Protein AF-A0A379TIX9-F1 (afdb_monomer_lite)

Foldseek 3Di:
DACPPPDAAEAEDLDCDPSVVRHPYYQNWDQPLLLLLLLQLVQLCVVVVLFDPVLCVPFEDCVVVSNVVSVPSHLVVCCVVTVGHSVSSNVVSCSQSVDPEEEDDDDPSQCVDPCNVVSVLSVVVSCSRSVQPDDPRHYDDPPDDDDDPDHRYYRPDDPDDDDDDDDD

Sequence (168 aa):
MLNATGAKIIVCDPRKIETARIADMHIALKNGSNIALLNAMGHVIIEENLYDKAFVASRTEGFEEYRKIVEGYTPESVEEITGVSAQEIRQAARMYAGAKSAAILWGMGVTQFYQGVETVRSLTSLAMLTGNLGKPQRGREPGSRPEQRSGRVRYGRSAGYLSRLPVR

Structure (mmCIF, N/CA/C/O backbone):
data_AF-A0A379TIX9-F1
#
_entry.id   AF-A0A379TIX9-F1
#
loop_
_atom_site.group_PDB
_atom_site.id
_atom_site.type_symbol
_atom_site.label_atom_id
_atom_site.label_alt_id
_atom_site.label_comp_id
_atom_site.label_asym_id
_atom_site.label_entity_id
_atom_site.label_seq_id
_atom_site.pdbx_PDB_ins_code
_atom_site.Cartn_x
_atom_site.Cartn_y
_atom_site.Cartn_z
_atom_site.occupancy
_atom_site.B_iso_or_equiv
_atom_site.auth_seq_id
_atom_site.auth_comp_id
_atom_site.auth_asym_id
_atom_site.auth_atom_id
_atom_site.pdbx_PDB_model_num
ATOM 1 N N . MET A 1 1 ? -20.500 12.836 -16.599 1.00 30.02 1 MET A N 1
ATOM 2 C CA . MET A 1 1 ? -20.411 11.403 -16.956 1.00 30.02 1 MET A CA 1
ATOM 3 C C . MET A 1 1 ? -19.039 10.913 -16.529 1.00 30.02 1 MET A C 1
ATOM 5 O O . MET A 1 1 ? -18.051 11.314 -17.126 1.00 30.02 1 MET A O 1
ATOM 9 N N . LEU A 1 2 ? -18.976 10.201 -15.406 1.00 41.62 2 LEU A N 1
ATOM 10 C CA . LEU A 1 2 ? -17.742 9.877 -14.686 1.00 41.62 2 LEU A CA 1
ATOM 11 C C . LEU A 1 2 ? -17.224 8.495 -15.120 1.00 41.62 2 LEU A C 1
ATOM 13 O O . LEU A 1 2 ? -18.004 7.553 -15.195 1.00 41.62 2 LEU A O 1
ATOM 17 N N . ASN A 1 3 ? -15.919 8.416 -15.411 1.00 43.22 3 ASN A N 1
ATOM 18 C CA . ASN A 1 3 ? -15.157 7.255 -15.901 1.00 43.22 3 ASN A CA 1
ATOM 19 C C . ASN A 1 3 ? -15.517 6.715 -17.299 1.00 43.22 3 ASN A C 1
ATOM 21 O O . ASN A 1 3 ? -16.015 5.604 -17.459 1.00 43.22 3 ASN A O 1
ATOM 25 N N . ALA A 1 4 ? -15.127 7.453 -18.344 1.00 47.47 4 ALA A N 1
ATOM 26 C CA . ALA A 1 4 ? -15.206 7.003 -19.742 1.00 47.47 4 ALA A CA 1
ATOM 27 C C . ALA A 1 4 ? -14.341 5.759 -20.074 1.00 47.47 4 ALA A C 1
ATOM 29 O O . ALA A 1 4 ? -14.427 5.234 -21.179 1.00 47.47 4 ALA A O 1
ATOM 30 N N . THR A 1 5 ? -13.509 5.278 -19.141 1.00 57.62 5 THR A N 1
ATOM 31 C CA . THR A 1 5 ? -12.577 4.151 -19.342 1.00 57.62 5 THR A CA 1
ATOM 32 C C . THR A 1 5 ? -12.803 2.963 -18.398 1.00 57.62 5 THR A C 1
ATOM 34 O O . THR A 1 5 ? -12.125 1.949 -18.542 1.00 57.62 5 THR A O 1
ATOM 37 N N . GLY A 1 6 ? -13.725 3.058 -17.427 1.00 71.00 6 GLY A N 1
ATOM 38 C CA . GLY A 1 6 ? -13.975 1.992 -16.441 1.00 71.00 6 GLY A CA 1
ATOM 39 C C . GLY A 1 6 ? -12.844 1.754 -15.422 1.00 71.00 6 GLY A C 1
ATOM 40 O O . GLY A 1 6 ? -12.835 0.721 -14.754 1.00 71.00 6 GLY A O 1
ATOM 41 N N . ALA A 1 7 ? -11.885 2.678 -15.304 1.00 79.75 7 ALA A N 1
ATOM 42 C CA . ALA A 1 7 ? -10.781 2.580 -14.348 1.00 79.75 7 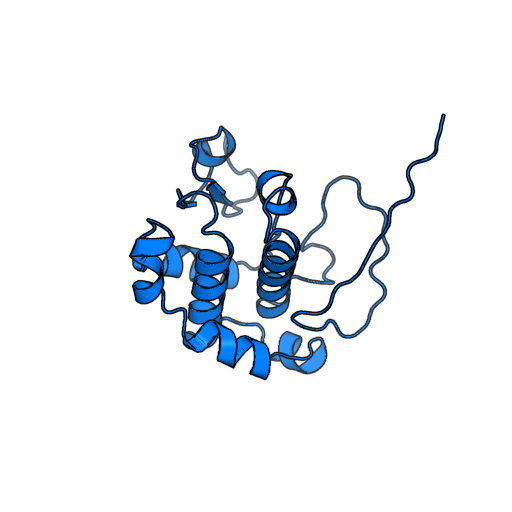ALA A CA 1
ATOM 43 C C . ALA A 1 7 ? -11.252 2.794 -12.900 1.00 79.75 7 ALA A C 1
ATOM 45 O O . ALA A 1 7 ? -12.108 3.634 -12.648 1.00 79.75 7 ALA A O 1
ATOM 46 N N . LYS A 1 8 ? -10.667 2.067 -11.944 1.00 86.50 8 LYS A N 1
ATOM 47 C CA . LYS A 1 8 ? -10.928 2.274 -10.514 1.00 86.50 8 LYS A CA 1
ATOM 48 C C . LYS A 1 8 ? -10.025 3.365 -9.943 1.00 86.50 8 LYS A C 1
ATOM 50 O O . LYS A 1 8 ? -8.838 3.399 -10.264 1.00 86.50 8 LYS A O 1
ATOM 55 N N . ILE A 1 9 ? -10.576 4.236 -9.101 1.00 89.69 9 ILE A N 1
ATOM 56 C CA . ILE A 1 9 ? -9.861 5.359 -8.481 1.00 89.69 9 ILE A CA 1
ATOM 57 C C . ILE A 1 9 ? -9.853 5.184 -6.960 1.00 89.69 9 ILE A C 1
ATOM 59 O O . ILE A 1 9 ? -10.907 5.152 -6.327 1.00 89.69 9 ILE A O 1
ATOM 63 N N . ILE A 1 10 ? -8.653 5.127 -6.378 1.00 92.69 10 ILE A N 1
ATOM 64 C CA . ILE A 1 10 ? -8.428 5.153 -4.928 1.00 92.69 10 ILE A CA 1
ATOM 65 C C . ILE A 1 10 ? -7.773 6.491 -4.588 1.00 92.69 10 ILE A C 1
ATOM 67 O O . ILE A 1 10 ? -6.745 6.840 -5.170 1.00 92.69 10 ILE A O 1
ATOM 71 N N . VAL A 1 11 ? -8.354 7.238 -3.652 1.00 93.25 11 VAL A N 1
ATOM 72 C CA . VAL A 1 11 ? -7.784 8.492 -3.142 1.00 93.25 11 VAL A CA 1
ATOM 73 C C . VAL A 1 11 ? -7.379 8.291 -1.692 1.00 93.25 11 VAL A C 1
ATOM 75 O O . VAL A 1 11 ? -8.228 7.988 -0.863 1.00 93.25 11 VAL A O 1
ATOM 78 N N . CYS A 1 12 ? -6.102 8.496 -1.382 1.00 91.88 12 CYS A N 1
ATOM 79 C CA . CYS A 1 12 ? -5.590 8.498 -0.013 1.00 91.88 12 CYS A CA 1
ATOM 80 C C . CYS A 1 12 ? -5.299 9.945 0.394 1.00 91.88 12 CYS A C 1
ATOM 82 O O . CYS A 1 12 ? -4.243 10.476 0.057 1.00 91.88 12 CYS A O 1
ATOM 84 N N . ASP A 1 13 ? -6.248 10.595 1.067 1.00 88.50 13 ASP A N 1
ATOM 85 C CA . ASP A 1 13 ? -6.102 11.979 1.526 1.00 88.50 13 ASP A CA 1
ATOM 86 C C . ASP A 1 13 ? -6.910 12.184 2.820 1.00 88.50 13 ASP A C 1
ATOM 88 O O . ASP A 1 13 ? -8.087 11.818 2.854 1.00 88.50 13 ASP A O 1
ATOM 92 N N . PRO A 1 14 ? -6.333 12.781 3.880 1.00 87.75 14 PRO A N 1
ATOM 93 C CA . PRO A 1 14 ? -7.058 13.106 5.112 1.00 87.75 14 PRO A CA 1
ATOM 94 C C . PRO A 1 14 ? -8.286 14.001 4.877 1.00 87.75 14 PRO A C 1
ATOM 96 O O . PRO A 1 14 ? -9.237 14.004 5.659 1.00 87.75 14 PRO A O 1
ATOM 99 N N . ARG A 1 15 ? -8.265 14.805 3.809 1.00 87.06 15 ARG A N 1
ATOM 100 C CA . ARG A 1 15 ? -9.311 15.757 3.439 1.00 87.06 15 ARG A CA 1
ATOM 101 C C . ARG A 1 15 ? -10.196 15.173 2.343 1.00 87.06 15 ARG A C 1
ATOM 103 O O . ARG A 1 15 ? -9.762 14.446 1.455 1.00 87.06 15 ARG A O 1
ATOM 110 N N . LYS A 1 16 ? -11.461 15.588 2.344 1.00 87.44 16 LYS A N 1
ATOM 111 C CA . LYS A 1 16 ? -12.398 15.309 1.247 1.00 87.44 16 LYS A CA 1
ATOM 112 C C . LYS A 1 16 ? -12.192 16.317 0.113 1.00 87.44 16 LYS A C 1
ATOM 114 O O . LYS A 1 16 ? -12.891 17.323 0.042 1.00 87.44 16 LYS A O 1
ATOM 119 N N . ILE A 1 17 ? -11.199 16.061 -0.734 1.00 85.94 17 ILE A N 1
ATOM 120 C CA . ILE A 1 17 ? -10.897 16.867 -1.930 1.00 85.94 17 ILE A CA 1
ATOM 121 C C . ILE A 1 17 ? -11.834 16.527 -3.101 1.00 85.94 17 ILE A C 1
ATOM 123 O O . ILE A 1 17 ? -12.506 15.498 -3.083 1.00 85.94 17 ILE A O 1
ATOM 127 N N . GLU A 1 18 ? -11.855 17.349 -4.155 1.00 85.12 18 GLU A N 1
ATOM 128 C CA . GLU A 1 18 ? -12.710 17.107 -5.333 1.00 85.12 18 GLU A CA 1
ATOM 129 C C . GLU A 1 18 ? -12.476 15.727 -5.965 1.00 85.12 18 GLU A C 1
ATOM 131 O O . GLU A 1 18 ? -13.432 15.037 -6.311 1.00 85.12 18 GLU A O 1
ATOM 136 N N . THR A 1 19 ? -11.224 15.261 -6.024 1.00 80.44 19 THR A N 1
ATOM 137 C CA . THR A 1 19 ? -10.893 13.922 -6.538 1.00 80.44 19 THR A CA 1
ATOM 138 C C . THR A 1 19 ? -11.518 12.804 -5.699 1.00 80.44 19 THR A C 1
ATOM 140 O O . THR A 1 19 ? -11.882 11.766 -6.243 1.00 80.44 19 THR A O 1
ATOM 143 N N . ALA A 1 20 ? -11.708 13.010 -4.391 1.00 85.81 20 ALA A N 1
ATOM 144 C CA . ALA A 1 20 ? -12.359 12.028 -3.525 1.00 85.81 20 ALA A CA 1
ATOM 145 C C . ALA A 1 20 ? -13.852 11.861 -3.861 1.00 85.81 20 ALA A C 1
ATOM 147 O O . ALA A 1 20 ? -14.404 10.787 -3.652 1.00 85.81 20 ALA A O 1
ATOM 148 N N . ARG A 1 21 ? -14.505 12.883 -4.438 1.00 85.31 21 ARG A N 1
ATOM 149 C CA . ARG A 1 21 ? -15.924 12.813 -4.845 1.00 85.31 21 ARG A CA 1
ATOM 150 C C . ARG A 1 21 ? -16.166 11.880 -6.027 1.00 85.31 21 ARG A C 1
ATOM 152 O O . ARG A 1 21 ? -17.290 11.435 -6.230 1.00 85.31 21 ARG A O 1
ATOM 159 N N . ILE A 1 22 ? -15.127 11.630 -6.817 1.00 84.88 22 ILE A N 1
ATOM 160 C CA . ILE A 1 22 ? -15.180 10.781 -8.011 1.00 84.88 22 ILE A CA 1
ATOM 161 C C . ILE A 1 22 ? -14.433 9.456 -7.813 1.00 84.88 22 ILE A C 1
ATOM 163 O O . ILE A 1 22 ? -14.309 8.685 -8.762 1.00 84.88 22 ILE A O 1
ATOM 167 N N . ALA A 1 23 ? -13.908 9.214 -6.609 1.00 86.25 23 ALA A N 1
ATOM 168 C CA . ALA A 1 23 ? -13.164 8.012 -6.275 1.00 86.25 23 ALA A CA 1
ATOM 169 C C . ALA A 1 23 ? -14.110 6.839 -5.990 1.00 86.25 23 ALA A C 1
ATOM 171 O O . ALA A 1 23 ? -15.143 7.010 -5.346 1.00 86.25 23 ALA A O 1
ATOM 172 N N . ASP A 1 24 ? -13.727 5.634 -6.411 1.00 89.31 24 ASP A N 1
ATOM 173 C CA . ASP A 1 24 ? -14.390 4.400 -5.976 1.00 89.31 24 ASP A CA 1
ATOM 174 C C . ASP A 1 24 ? -14.129 4.128 -4.491 1.00 89.31 24 ASP A C 1
ATOM 176 O O . ASP A 1 24 ? -14.930 3.476 -3.825 1.00 89.31 24 ASP A O 1
ATOM 180 N N . MET A 1 25 ? -12.991 4.607 -3.982 1.00 91.94 25 MET A N 1
ATOM 181 C CA . MET A 1 25 ? -12.606 4.446 -2.591 1.00 91.94 25 MET A CA 1
ATOM 182 C C . MET A 1 25 ? -11.821 5.665 -2.101 1.00 91.94 25 MET A C 1
ATOM 184 O O . MET A 1 25 ? -10.829 6.066 -2.714 1.00 91.94 25 MET A O 1
ATOM 188 N N . HIS A 1 26 ? -12.251 6.253 -0.984 1.00 94.00 26 HIS A N 1
ATOM 189 C CA . HIS A 1 26 ? -11.551 7.352 -0.315 1.00 94.00 26 HIS A CA 1
ATOM 190 C C . HIS A 1 26 ? -11.016 6.870 1.034 1.00 94.00 26 HIS A C 1
ATOM 192 O O . HIS A 1 26 ? -11.788 6.572 1.936 1.00 94.00 26 HIS A O 1
ATOM 198 N N . ILE A 1 27 ? -9.693 6.807 1.161 1.00 93.38 27 ILE A N 1
ATOM 199 C CA . ILE A 1 27 ? -8.986 6.476 2.396 1.00 93.38 27 ILE A CA 1
ATOM 200 C C . ILE A 1 27 ? -8.634 7.774 3.118 1.00 93.38 27 ILE A C 1
ATOM 202 O O . ILE A 1 27 ? -7.660 8.453 2.779 1.00 93.38 27 ILE A O 1
ATOM 206 N N . ALA A 1 28 ? -9.437 8.110 4.125 1.00 92.50 28 ALA A N 1
ATOM 207 C CA . ALA A 1 28 ? -9.254 9.290 4.965 1.00 92.50 28 ALA A CA 1
ATOM 208 C C . ALA A 1 28 ? -8.262 9.022 6.111 1.00 92.50 28 ALA A C 1
ATOM 210 O O . ALA A 1 28 ? -8.624 9.035 7.286 1.00 92.50 28 ALA A O 1
ATOM 211 N N . LEU A 1 29 ? -7.002 8.757 5.763 1.00 92.25 29 LEU A N 1
ATOM 212 C CA . LEU A 1 29 ? -5.946 8.493 6.742 1.00 92.25 29 LEU A CA 1
ATOM 213 C C . LEU A 1 29 ? -5.613 9.716 7.615 1.00 92.25 29 LEU A C 1
ATOM 215 O O . LEU A 1 29 ? -5.717 10.864 7.185 1.00 92.25 29 LEU A O 1
ATOM 219 N N . LYS A 1 30 ? -5.118 9.476 8.831 1.00 91.31 30 LYS A N 1
ATOM 220 C CA . LYS A 1 30 ? -4.560 10.501 9.720 1.00 91.31 30 LYS A CA 1
ATOM 221 C C . LYS A 1 30 ? -3.289 11.110 9.118 1.00 91.31 30 LYS A C 1
ATOM 223 O O . LYS A 1 30 ? -2.473 10.416 8.505 1.00 91.31 30 LYS A O 1
ATOM 228 N N . ASN A 1 31 ? -3.080 12.407 9.340 1.00 87.25 31 ASN A N 1
ATOM 229 C CA . ASN A 1 31 ? -1.886 13.115 8.867 1.00 87.25 31 ASN A CA 1
ATOM 230 C C . ASN A 1 31 ? -0.597 12.425 9.346 1.00 87.25 31 ASN A C 1
ATOM 232 O O . ASN A 1 31 ? -0.465 12.105 10.523 1.00 87.25 31 ASN A O 1
ATOM 236 N N . GLY A 1 32 ? 0.363 12.225 8.439 1.00 85.31 32 GLY A N 1
ATOM 237 C CA . GLY A 1 32 ? 1.660 11.616 8.759 1.00 85.31 32 GLY A CA 1
ATOM 238 C C . GLY A 1 32 ? 1.665 10.084 8.846 1.00 85.31 32 GLY A C 1
ATOM 239 O O . GLY A 1 32 ? 2.732 9.501 8.990 1.00 85.31 32 GLY A O 1
ATOM 240 N N . SER A 1 33 ? 0.523 9.408 8.684 1.00 90.94 33 SER A N 1
ATOM 241 C CA . SER A 1 33 ? 0.425 7.939 8.780 1.00 90.94 33 SER A CA 1
ATOM 242 C C . SER A 1 33 ? 0.696 7.185 7.463 1.00 90.94 33 SER A C 1
ATOM 244 O O . SER A 1 33 ? 0.440 5.985 7.360 1.00 90.94 33 SER A O 1
ATOM 246 N N . ASN A 1 34 ? 1.244 7.866 6.448 1.00 90.38 34 ASN A N 1
ATOM 247 C CA . ASN A 1 34 ? 1.393 7.331 5.087 1.00 90.38 34 ASN A CA 1
ATOM 248 C C . ASN A 1 34 ? 2.163 6.003 5.037 1.00 90.38 34 ASN A C 1
ATOM 250 O O . ASN A 1 34 ? 1.728 5.061 4.385 1.00 90.38 34 ASN A O 1
ATOM 254 N N . ILE A 1 35 ? 3.302 5.912 5.729 1.00 91.94 35 ILE A N 1
ATOM 255 C CA . ILE A 1 35 ? 4.145 4.706 5.699 1.00 91.94 35 ILE A CA 1
ATOM 256 C C . ILE A 1 35 ? 3.427 3.515 6.331 1.00 91.94 35 ILE A C 1
ATOM 258 O O . ILE A 1 35 ? 3.523 2.412 5.801 1.00 91.94 35 ILE A O 1
ATOM 262 N N . ALA A 1 36 ? 2.681 3.738 7.418 1.00 93.88 36 ALA A N 1
ATOM 263 C CA . ALA A 1 36 ? 1.907 2.684 8.065 1.00 93.88 36 ALA A CA 1
ATOM 264 C C . ALA A 1 36 ? 0.855 2.114 7.102 1.00 93.88 36 ALA A C 1
ATOM 266 O O . ALA A 1 36 ? 0.788 0.900 6.924 1.00 93.88 36 ALA A O 1
ATOM 267 N N . LEU A 1 37 ? 0.121 2.986 6.400 1.00 94.56 37 LEU A N 1
ATOM 268 C CA . LEU A 1 37 ? -0.848 2.570 5.384 1.00 94.56 37 LEU A CA 1
ATOM 269 C C . LEU A 1 37 ? -0.179 1.804 4.231 1.00 94.56 37 LEU A C 1
ATOM 271 O O . LEU A 1 37 ? -0.637 0.728 3.857 1.00 94.56 37 LEU A O 1
ATOM 275 N N . LEU A 1 38 ? 0.908 2.337 3.668 1.00 95.00 38 LEU A N 1
ATOM 276 C CA . LEU A 1 38 ? 1.580 1.732 2.513 1.00 95.00 38 LEU A CA 1
ATOM 277 C C . LEU A 1 38 ? 2.208 0.378 2.844 1.00 95.00 38 LEU A C 1
ATOM 279 O O . LEU A 1 38 ? 2.122 -0.552 2.042 1.00 95.00 38 LEU A O 1
ATOM 283 N N . ASN A 1 39 ? 2.810 0.249 4.025 1.00 95.88 39 ASN A N 1
ATOM 284 C CA . ASN A 1 39 ? 3.366 -1.018 4.480 1.00 95.88 39 ASN A CA 1
ATOM 285 C C . ASN A 1 39 ? 2.260 -2.041 4.741 1.00 95.88 39 ASN A C 1
ATOM 287 O O . ASN A 1 39 ? 2.427 -3.187 4.344 1.00 95.88 39 ASN A O 1
ATOM 291 N N . ALA A 1 40 ? 1.123 -1.633 5.310 1.00 96.94 40 ALA A N 1
ATOM 292 C CA . ALA A 1 40 ? -0.010 -2.532 5.504 1.00 96.94 40 ALA A CA 1
ATOM 293 C C . ALA A 1 40 ? -0.659 -2.967 4.184 1.00 96.94 40 ALA A C 1
ATOM 295 O O . ALA A 1 40 ? -1.023 -4.129 4.020 1.00 96.94 40 ALA A O 1
ATOM 296 N N . MET A 1 41 ? -0.728 -2.084 3.184 1.00 97.12 41 MET A N 1
ATOM 297 C CA . MET A 1 41 ? -1.117 -2.493 1.831 1.00 97.12 41 MET A CA 1
ATOM 298 C C . MET A 1 41 ? -0.114 -3.494 1.237 1.00 97.12 41 MET A C 1
ATOM 300 O O . MET A 1 41 ? -0.520 -4.492 0.645 1.00 97.12 41 MET A O 1
ATOM 304 N N . GLY A 1 42 ? 1.189 -3.258 1.413 1.00 96.00 42 GLY A N 1
ATOM 305 C CA . GLY A 1 42 ? 2.245 -4.174 0.974 1.00 96.00 42 GLY A CA 1
ATOM 306 C C . GLY A 1 42 ? 2.176 -5.538 1.663 1.00 96.00 42 GLY A C 1
ATOM 307 O O . GLY A 1 42 ? 2.323 -6.559 0.992 1.00 96.00 42 GLY A O 1
ATOM 308 N N . HIS A 1 43 ? 1.885 -5.549 2.966 1.00 97.38 43 HIS A N 1
ATOM 309 C CA . HIS A 1 43 ? 1.647 -6.749 3.764 1.00 97.38 43 HIS A CA 1
ATOM 310 C C . HIS A 1 43 ? 0.543 -7.600 3.141 1.00 97.38 43 HIS A C 1
ATOM 312 O O . HIS A 1 43 ? 0.803 -8.738 2.764 1.00 97.38 43 HIS A O 1
ATOM 318 N N . VAL A 1 44 ? -0.644 -7.019 2.930 1.00 97.75 44 VAL A N 1
ATOM 319 C CA . VAL A 1 44 ? -1.798 -7.726 2.349 1.00 97.75 44 VAL A CA 1
ATOM 320 C C . VAL A 1 44 ? -1.468 -8.293 0.969 1.00 97.75 44 VAL A C 1
ATOM 322 O O . VAL A 1 44 ? -1.780 -9.444 0.680 1.00 97.75 44 VAL A O 1
ATOM 325 N N . ILE A 1 45 ? -0.804 -7.516 0.108 1.00 97.12 45 ILE A N 1
ATOM 326 C CA . ILE A 1 45 ? -0.452 -7.971 -1.247 1.00 97.12 45 ILE A CA 1
ATOM 327 C C . ILE A 1 45 ? 0.504 -9.175 -1.202 1.00 97.12 45 ILE A C 1
ATOM 329 O O . ILE A 1 45 ? 0.399 -10.073 -2.042 1.00 97.12 45 ILE A O 1
ATOM 333 N N . ILE A 1 46 ? 1.436 -9.211 -0.249 1.00 96.56 46 ILE A N 1
ATOM 334 C CA . ILE A 1 46 ? 2.377 -10.327 -0.091 1.00 96.56 46 ILE A CA 1
ATOM 335 C C . ILE A 1 46 ? 1.701 -11.533 0.562 1.00 96.56 46 ILE A C 1
ATOM 337 O O . ILE A 1 46 ? 1.829 -12.640 0.037 1.00 96.56 46 ILE A O 1
ATOM 341 N N . GLU A 1 47 ? 0.987 -11.320 1.666 1.00 97.12 47 GLU A N 1
ATOM 342 C CA . GLU A 1 47 ? 0.279 -12.351 2.432 1.00 97.12 47 GLU A CA 1
ATOM 343 C C . GLU A 1 47 ? -0.723 -13.101 1.543 1.00 97.12 47 GLU A C 1
ATOM 345 O O . GLU A 1 47 ? -0.705 -14.331 1.460 1.00 97.12 47 GLU A O 1
ATOM 350 N N . GLU A 1 48 ? -1.517 -12.365 0.765 1.00 96.88 48 GLU A N 1
ATOM 351 C CA . GLU A 1 48 ? -2.516 -12.925 -0.148 1.00 96.88 48 GLU A CA 1
ATOM 352 C C . GLU A 1 48 ? -1.929 -13.374 -1.499 1.00 96.88 48 GLU A C 1
ATOM 354 O O . GLU A 1 48 ? -2.665 -13.794 -2.389 1.00 96.88 48 GLU A O 1
ATOM 359 N N . ASN A 1 49 ? -0.601 -13.327 -1.674 1.00 96.38 49 ASN A N 1
ATOM 360 C CA . ASN A 1 49 ? 0.092 -13.724 -2.907 1.00 96.38 49 ASN A CA 1
ATOM 361 C C . ASN A 1 49 ? -0.389 -12.985 -4.179 1.00 96.38 49 ASN A C 1
ATOM 363 O O . ASN A 1 49 ? -0.350 -13.546 -5.275 1.00 96.38 49 ASN A O 1
ATOM 367 N N . LEU A 1 50 ? -0.797 -11.720 -4.056 1.00 94.69 50 LEU A N 1
ATOM 368 C CA . LEU A 1 50 ? -1.348 -10.902 -5.149 1.00 94.69 50 LEU A CA 1
ATOM 369 C C . LEU A 1 50 ? -0.280 -10.176 -5.987 1.00 94.69 50 LEU A C 1
ATOM 371 O O . LEU A 1 50 ? -0.606 -9.440 -6.917 1.00 94.69 50 LEU A O 1
ATOM 375 N N . TYR A 1 51 ? 0.997 -10.343 -5.648 1.00 94.81 51 TYR A N 1
ATOM 376 C CA . TYR A 1 51 ? 2.112 -9.692 -6.330 1.00 94.81 51 TYR A CA 1
ATOM 377 C C . TYR A 1 51 ? 2.548 -10.429 -7.606 1.00 94.81 51 TYR A C 1
ATOM 379 O O . TYR A 1 51 ? 2.393 -11.644 -7.746 1.00 94.81 51 TYR A O 1
ATOM 387 N N . ASP A 1 52 ? 3.161 -9.698 -8.538 1.00 93.19 52 ASP A N 1
ATOM 388 C CA . ASP A 1 52 ? 3.702 -10.253 -9.781 1.00 93.19 52 ASP A CA 1
ATOM 389 C C . ASP A 1 52 ? 5.035 -10.968 -9.497 1.00 93.19 52 ASP A C 1
ATOM 391 O O . ASP A 1 52 ? 6.118 -10.384 -9.581 1.00 93.19 52 ASP A O 1
ATOM 395 N N . LYS A 1 53 ? 4.954 -12.256 -9.136 1.00 93.25 53 LYS A N 1
ATOM 396 C CA . LYS A 1 53 ? 6.112 -13.104 -8.785 1.00 93.25 53 LYS A CA 1
ATOM 397 C C . LYS A 1 53 ? 7.193 -13.109 -9.867 1.00 93.25 53 LYS A C 1
ATOM 399 O O . LYS A 1 53 ? 8.381 -13.053 -9.551 1.00 93.25 53 LYS A O 1
ATOM 404 N N . ALA A 1 54 ? 6.793 -13.157 -11.138 1.00 91.81 54 ALA A N 1
ATOM 405 C CA . ALA A 1 54 ? 7.723 -13.194 -12.261 1.00 91.81 54 ALA A CA 1
ATOM 406 C C . ALA A 1 54 ? 8.449 -11.853 -12.428 1.00 91.81 54 ALA A C 1
ATOM 408 O O . ALA A 1 54 ? 9.669 -11.826 -12.628 1.00 91.81 54 ALA A O 1
ATOM 409 N N . PHE A 1 55 ? 7.728 -10.735 -12.308 1.00 90.00 55 PHE A N 1
ATOM 410 C CA . PHE A 1 55 ? 8.333 -9.407 -12.333 1.00 90.00 55 PHE A CA 1
ATOM 411 C C . PHE A 1 55 ? 9.273 -9.200 -11.144 1.00 90.00 55 PHE A C 1
ATOM 413 O O . PHE A 1 55 ? 10.415 -8.791 -11.342 1.00 90.00 55 PHE A O 1
ATOM 420 N N . VAL A 1 56 ? 8.834 -9.545 -9.931 1.00 91.38 56 VAL A N 1
ATOM 421 C CA . VAL A 1 56 ? 9.644 -9.418 -8.713 1.00 91.38 56 VAL A CA 1
ATOM 422 C C . VAL A 1 56 ? 10.944 -10.215 -8.847 1.00 91.38 56 VAL A C 1
ATOM 424 O O . VAL A 1 56 ? 12.022 -9.643 -8.692 1.00 91.38 56 VAL A O 1
ATOM 427 N N . ALA A 1 57 ? 10.880 -11.487 -9.246 1.00 90.50 57 ALA A N 1
ATOM 428 C CA . ALA A 1 57 ? 12.067 -12.333 -9.376 1.00 90.50 57 ALA A CA 1
ATOM 429 C C . ALA A 1 57 ? 13.045 -11.871 -10.475 1.00 90.50 57 ALA A C 1
ATOM 431 O O . ALA A 1 57 ? 14.260 -12.007 -10.330 1.00 90.50 57 ALA A O 1
ATOM 432 N N . SER A 1 58 ? 12.538 -11.339 -11.591 1.00 89.56 58 SER A N 1
ATOM 433 C CA . SER A 1 58 ? 13.373 -11.005 -12.756 1.00 89.56 58 SER A CA 1
ATOM 434 C C . SER A 1 58 ? 13.886 -9.564 -12.765 1.00 89.56 58 SER A C 1
ATOM 436 O O . SER A 1 58 ? 14.970 -9.295 -13.297 1.00 89.56 58 SER A O 1
ATOM 438 N N . ARG A 1 59 ? 13.117 -8.625 -12.206 1.00 87.38 59 ARG A N 1
ATOM 439 C CA . ARG A 1 59 ? 13.344 -7.179 -12.336 1.00 87.38 59 ARG A CA 1
ATOM 440 C C . ARG A 1 59 ? 13.594 -6.468 -11.017 1.00 87.38 59 ARG A C 1
ATOM 442 O O . ARG A 1 59 ? 13.987 -5.304 -11.079 1.00 87.38 59 ARG A O 1
ATOM 449 N N . THR A 1 60 ? 13.412 -7.122 -9.871 1.00 89.12 60 THR A N 1
ATOM 450 C CA . THR A 1 60 ? 13.591 -6.474 -8.566 1.00 89.12 60 THR A CA 1
ATOM 451 C C . THR A 1 60 ? 14.690 -7.107 -7.721 1.00 89.12 60 THR A C 1
ATOM 453 O O . THR A 1 60 ? 15.098 -8.242 -7.952 1.00 89.12 60 THR A O 1
ATOM 456 N N . GLU A 1 61 ? 15.197 -6.351 -6.749 1.00 88.50 61 GLU A N 1
ATOM 457 C CA . GLU A 1 61 ? 16.125 -6.838 -5.720 1.00 88.50 61 GLU A CA 1
ATOM 458 C C . GLU A 1 61 ? 15.693 -6.278 -4.358 1.00 88.50 61 GLU A C 1
ATOM 460 O O . GLU A 1 61 ? 15.145 -5.175 -4.297 1.00 88.50 61 GLU A O 1
ATOM 465 N N . GLY A 1 62 ? 15.956 -7.001 -3.267 1.00 91.00 62 GLY A N 1
ATOM 466 C CA . GLY A 1 62 ? 15.585 -6.566 -1.913 1.00 91.00 62 GLY A CA 1
ATOM 467 C C . GLY A 1 62 ? 14.172 -6.972 -1.464 1.00 91.00 62 GLY A C 1
ATOM 468 O O . GLY A 1 62 ? 13.632 -6.386 -0.526 1.00 91.00 62 GLY A O 1
ATOM 469 N N . PHE A 1 63 ? 13.535 -7.916 -2.169 1.00 92.62 63 PHE A N 1
ATOM 470 C CA . PHE A 1 63 ? 12.167 -8.351 -1.869 1.00 92.62 63 PHE A CA 1
ATOM 471 C C . PHE A 1 63 ? 12.051 -9.009 -0.490 1.00 92.62 63 PHE A C 1
ATOM 473 O O . PHE A 1 63 ? 11.115 -8.703 0.241 1.00 92.62 63 PHE A O 1
ATOM 480 N N . GLU A 1 64 ? 12.997 -9.870 -0.106 1.00 92.81 64 GLU A N 1
ATOM 481 C CA . GLU A 1 64 ? 12.944 -10.558 1.191 1.00 92.81 64 GLU A CA 1
ATOM 482 C C . GLU A 1 64 ? 13.136 -9.587 2.364 1.00 92.81 64 GLU A C 1
ATOM 484 O O . GLU A 1 64 ? 12.469 -9.707 3.390 1.00 92.81 64 GLU A O 1
ATOM 489 N N . GLU A 1 65 ? 13.994 -8.578 2.215 1.00 92.19 65 GLU A N 1
ATOM 490 C CA . GLU A 1 65 ? 14.154 -7.507 3.196 1.00 92.19 65 GLU A CA 1
ATOM 491 C C . GLU A 1 65 ? 12.875 -6.676 3.317 1.00 92.19 65 GLU A C 1
ATOM 493 O O . GLU A 1 65 ? 12.424 -6.401 4.427 1.00 92.19 65 GLU A O 1
ATOM 498 N N . TYR A 1 66 ? 12.257 -6.317 2.188 1.00 92.06 66 TYR A N 1
ATOM 499 C CA . TYR A 1 66 ? 10.975 -5.614 2.184 1.00 92.06 66 TYR A CA 1
ATOM 500 C C . TYR A 1 66 ? 9.868 -6.452 2.833 1.00 92.06 66 TYR A C 1
ATOM 502 O O . TYR A 1 66 ? 9.131 -5.938 3.672 1.00 92.06 66 TYR A O 1
ATOM 510 N N . ARG A 1 67 ? 9.793 -7.748 2.509 1.00 92.69 67 ARG A N 1
ATOM 511 C CA . ARG A 1 67 ? 8.829 -8.697 3.072 1.00 92.69 67 ARG A CA 1
ATOM 512 C C . ARG A 1 67 ? 8.919 -8.757 4.594 1.00 92.69 67 ARG A C 1
ATOM 514 O O . ARG A 1 67 ? 7.893 -8.633 5.250 1.00 92.69 67 ARG A O 1
ATOM 521 N N . LYS A 1 68 ? 10.129 -8.875 5.149 1.00 94.00 68 LYS A N 1
ATOM 522 C CA . LYS A 1 68 ? 10.353 -8.867 6.606 1.00 94.00 68 LYS A CA 1
ATOM 523 C C . LYS A 1 68 ? 9.902 -7.566 7.264 1.00 94.00 68 LYS A C 1
ATOM 525 O O . LYS A 1 68 ? 9.399 -7.589 8.380 1.00 94.00 68 LYS A O 1
ATOM 530 N N . ILE A 1 69 ? 10.082 -6.429 6.589 1.00 92.12 69 ILE A N 1
ATOM 531 C CA . ILE A 1 69 ? 9.634 -5.134 7.115 1.00 92.12 69 ILE A CA 1
ATOM 532 C C . ILE A 1 69 ? 8.111 -5.103 7.200 1.00 92.12 69 ILE A C 1
ATOM 534 O O . ILE A 1 69 ? 7.577 -4.748 8.245 1.00 92.12 69 ILE A O 1
ATOM 538 N N . VAL A 1 70 ? 7.414 -5.459 6.119 1.00 94.50 70 VAL A N 1
ATOM 539 C CA . VAL A 1 70 ? 5.949 -5.345 6.061 1.00 94.50 70 VAL A CA 1
ATOM 540 C C . VAL A 1 70 ? 5.222 -6.466 6.799 1.00 94.50 70 VAL A C 1
ATOM 542 O O . VAL A 1 70 ? 4.061 -6.289 7.141 1.00 94.50 70 VAL A O 1
ATOM 545 N N . GLU A 1 71 ? 5.881 -7.579 7.123 1.00 93.88 71 GLU A N 1
ATOM 546 C CA . GLU A 1 71 ? 5.311 -8.675 7.922 1.00 93.88 71 GLU A CA 1
ATOM 547 C C . GLU A 1 71 ? 4.710 -8.191 9.256 1.00 93.88 71 GLU A C 1
ATOM 549 O O . GLU A 1 71 ? 3.634 -8.638 9.634 1.00 93.88 71 GLU A O 1
ATOM 554 N N . GLY A 1 72 ? 5.334 -7.210 9.920 1.00 92.88 72 GLY A N 1
ATOM 555 C CA . GLY A 1 72 ? 4.816 -6.628 11.168 1.00 92.88 72 GLY A CA 1
ATOM 556 C C . GLY A 1 72 ? 3.681 -5.604 11.001 1.00 92.88 72 GLY A C 1
ATOM 557 O O . GLY A 1 72 ? 3.068 -5.194 11.987 1.00 92.88 72 GLY A O 1
ATOM 558 N N . TYR A 1 73 ? 3.391 -5.170 9.773 1.00 95.12 73 TYR A N 1
ATOM 559 C CA . TYR A 1 73 ? 2.370 -4.162 9.472 1.00 95.12 73 TYR A CA 1
ATOM 560 C C . TYR A 1 73 ? 1.072 -4.842 9.040 1.00 95.12 73 TYR A C 1
ATOM 562 O O . TYR A 1 73 ? 0.609 -4.656 7.916 1.00 95.12 73 TYR A O 1
ATOM 570 N N . THR A 1 74 ? 0.485 -5.652 9.920 1.00 96.75 74 THR A N 1
ATOM 571 C CA . THR A 1 74 ? -0.857 -6.182 9.668 1.00 96.75 74 THR A CA 1
ATOM 572 C C . THR A 1 74 ? -1.859 -5.022 9.580 1.00 96.75 74 THR A C 1
ATOM 574 O O . THR A 1 74 ? -1.680 -3.999 10.247 1.00 96.75 74 THR A O 1
ATOM 577 N N . PRO A 1 75 ? -2.927 -5.129 8.773 1.00 96.56 75 PRO A N 1
ATOM 578 C CA . PRO A 1 75 ? -3.954 -4.092 8.715 1.00 96.56 75 PRO A CA 1
ATOM 579 C C . PRO A 1 75 ? -4.528 -3.725 10.090 1.00 96.56 75 PRO A C 1
ATOM 581 O O . PRO A 1 75 ? -4.772 -2.552 10.344 1.00 96.56 75 PRO A O 1
ATOM 584 N N . GLU A 1 76 ? -4.670 -4.703 10.987 1.00 97.38 76 GLU A N 1
ATOM 585 C CA . GLU A 1 76 ? -5.106 -4.519 12.376 1.00 97.38 76 GLU A CA 1
ATOM 586 C C . GLU A 1 76 ? -4.110 -3.688 13.195 1.00 97.38 76 GLU A C 1
ATOM 588 O O . GLU A 1 76 ? -4.517 -2.826 13.970 1.00 97.38 76 GLU A O 1
ATOM 593 N N . SER A 1 77 ? -2.798 -3.905 13.030 1.00 95.81 77 SER A N 1
ATOM 594 C CA . SER A 1 77 ? -1.787 -3.202 13.834 1.00 95.81 77 SER A CA 1
ATOM 595 C C . SER A 1 77 ? -1.667 -1.719 13.483 1.00 95.81 77 SER A C 1
ATOM 597 O O . SER A 1 77 ? -1.162 -0.930 14.283 1.00 95.81 77 SER A O 1
ATOM 599 N N . VAL A 1 78 ? -2.149 -1.319 12.303 1.00 95.25 78 VAL A N 1
ATOM 600 C CA . VAL A 1 78 ? -2.067 0.061 11.817 1.00 95.25 78 VAL A CA 1
ATOM 601 C C . VAL A 1 78 ? -3.389 0.827 11.896 1.00 95.25 78 VAL A C 1
ATOM 603 O O . VAL A 1 78 ? -3.392 2.014 11.560 1.00 95.25 78 VAL A O 1
ATOM 606 N N . GLU A 1 79 ? -4.494 0.216 12.343 1.00 95.12 79 GLU A N 1
ATOM 607 C CA . GLU A 1 79 ? -5.809 0.882 12.407 1.00 95.12 79 GLU A CA 1
ATOM 608 C C . GLU A 1 79 ? -5.764 2.143 13.272 1.00 95.12 79 GLU A C 1
ATOM 610 O O . GLU A 1 79 ? -6.194 3.215 12.850 1.00 95.12 79 GLU A O 1
ATOM 615 N N . GLU A 1 80 ? -5.179 2.058 14.469 1.00 93.44 80 GLU A N 1
ATOM 616 C CA . GLU A 1 80 ? -5.107 3.198 15.386 1.00 93.44 80 GLU A CA 1
ATOM 617 C C . GLU A 1 80 ? -4.212 4.321 14.833 1.00 93.44 80 GLU A C 1
ATOM 619 O O . GLU A 1 80 ? -4.555 5.508 14.921 1.00 93.44 80 GLU A O 1
ATOM 624 N N . ILE A 1 81 ? -3.094 3.947 14.204 1.00 93.62 81 ILE A N 1
ATOM 625 C CA . ILE A 1 81 ? -2.100 4.871 13.638 1.00 93.62 81 ILE A CA 1
ATOM 626 C C . ILE A 1 81 ? -2.678 5.605 12.427 1.00 93.62 81 ILE A C 1
ATOM 628 O O . ILE A 1 81 ? -2.529 6.821 12.296 1.00 93.62 81 ILE A O 1
ATOM 632 N N . THR A 1 82 ? -3.331 4.868 11.532 1.00 93.44 82 THR A N 1
ATOM 633 C CA . THR A 1 82 ? -3.855 5.400 10.270 1.00 93.44 82 THR A CA 1
ATOM 634 C C . THR A 1 82 ? -5.248 5.992 10.418 1.00 93.44 82 THR A C 1
ATOM 636 O O . THR A 1 82 ? -5.600 6.880 9.651 1.00 93.44 82 THR A O 1
ATOM 639 N N . GLY A 1 83 ? -6.035 5.559 11.403 1.00 94.25 83 GLY A N 1
ATOM 640 C CA . GLY A 1 83 ? -7.458 5.882 11.505 1.00 94.25 83 GLY A CA 1
ATOM 641 C C . GLY A 1 83 ? -8.314 5.245 10.405 1.00 94.25 83 GLY A C 1
ATOM 642 O O . GLY A 1 83 ? -9.432 5.701 10.190 1.00 94.25 83 GLY A O 1
ATOM 643 N N . VAL A 1 84 ? -7.785 4.244 9.698 1.00 95.50 84 VAL A N 1
ATOM 644 C CA . VAL A 1 84 ? -8.445 3.530 8.598 1.00 95.50 84 VAL A CA 1
ATOM 645 C C . VAL A 1 84 ? -8.713 2.107 9.059 1.00 95.50 84 VAL A C 1
ATOM 647 O O . VAL A 1 84 ? -7.843 1.502 9.683 1.00 95.50 84 VAL A O 1
ATOM 650 N N . SER A 1 85 ? -9.886 1.561 8.747 1.00 97.38 85 SER A N 1
ATOM 651 C CA . SER A 1 85 ? -10.198 0.192 9.153 1.00 97.38 85 SER A CA 1
ATOM 652 C C . SER A 1 85 ? -9.340 -0.832 8.406 1.00 97.38 85 SER A C 1
ATOM 654 O O . SER A 1 85 ? -9.008 -0.684 7.224 1.00 97.38 85 SER A O 1
ATOM 656 N N . ALA A 1 86 ? -9.041 -1.940 9.069 1.00 96.75 86 ALA A N 1
ATOM 657 C CA . ALA A 1 86 ? -8.288 -3.055 8.522 1.00 96.75 86 ALA A CA 1
ATOM 658 C C . ALA A 1 86 ? -8.974 -3.642 7.273 1.00 96.75 86 ALA A C 1
ATOM 660 O O . ALA A 1 86 ? -8.319 -4.142 6.352 1.00 96.75 86 ALA A O 1
ATOM 661 N N . GLN A 1 87 ? -10.307 -3.562 7.215 1.00 97.00 87 GLN A N 1
ATOM 662 C CA . GLN A 1 87 ? -11.099 -3.959 6.054 1.00 97.00 87 GLN A CA 1
ATOM 663 C C . GLN A 1 87 ? -10.872 -3.026 4.858 1.00 97.00 87 GLN A C 1
ATOM 665 O O . GLN A 1 87 ? -10.649 -3.514 3.747 1.00 97.00 87 GLN A O 1
ATOM 670 N N . GLU A 1 88 ? -10.887 -1.708 5.068 1.00 96.06 88 GLU A N 1
ATOM 671 C CA . GLU A 1 88 ? -10.600 -0.734 4.011 1.00 96.06 88 GLU A CA 1
ATOM 672 C C . GLU A 1 88 ? -9.182 -0.928 3.471 1.00 96.06 88 GLU A C 1
ATOM 674 O O . GLU A 1 88 ? -8.998 -1.032 2.261 1.00 96.06 88 GLU A O 1
ATOM 679 N N . ILE A 1 89 ? -8.179 -1.086 4.338 1.00 96.69 89 ILE A N 1
ATOM 680 C CA . ILE A 1 89 ? -6.788 -1.315 3.911 1.00 96.69 89 ILE A CA 1
ATOM 681 C C . ILE A 1 89 ? -6.690 -2.539 2.991 1.00 96.69 89 ILE A C 1
ATOM 683 O O . ILE A 1 89 ? -6.094 -2.461 1.912 1.00 96.69 89 ILE A O 1
ATOM 687 N N . ARG A 1 90 ? -7.330 -3.656 3.364 1.00 97.69 90 ARG A N 1
ATOM 688 C CA . ARG A 1 90 ? -7.379 -4.863 2.524 1.00 97.69 90 ARG A CA 1
ATOM 689 C C . ARG A 1 90 ? -8.082 -4.621 1.201 1.00 97.69 90 ARG A C 1
ATOM 691 O O . ARG A 1 90 ? -7.594 -5.055 0.159 1.00 97.69 90 ARG A O 1
ATOM 698 N N . GLN A 1 91 ? -9.216 -3.929 1.222 1.00 96.50 91 GLN A N 1
ATOM 699 C CA . GLN A 1 91 ? -9.967 -3.620 0.012 1.00 96.50 91 GLN A CA 1
ATOM 700 C C . GLN A 1 91 ? -9.139 -2.771 -0.959 1.00 96.50 91 GLN A C 1
ATOM 702 O O . GLN A 1 91 ? -9.087 -3.094 -2.146 1.00 96.50 91 GLN A O 1
ATOM 707 N N . ALA A 1 92 ? -8.439 -1.746 -0.468 1.00 95.00 92 ALA A N 1
ATOM 708 C CA . ALA A 1 92 ? -7.551 -0.923 -1.284 1.00 95.00 92 ALA A CA 1
ATOM 709 C C . ALA A 1 92 ? -6.384 -1.727 -1.859 1.00 95.00 92 ALA A C 1
ATOM 711 O O . ALA A 1 92 ? -6.090 -1.618 -3.049 1.00 95.00 92 ALA A O 1
ATOM 712 N N . ALA A 1 93 ? -5.740 -2.558 -1.036 1.00 95.56 93 ALA A N 1
ATOM 713 C CA . ALA A 1 93 ? -4.627 -3.404 -1.453 1.00 95.56 93 ALA A CA 1
ATOM 714 C C . ALA A 1 93 ? -5.041 -4.382 -2.565 1.00 95.56 93 ALA A C 1
ATOM 716 O O . ALA A 1 93 ? -4.395 -4.444 -3.613 1.00 95.56 93 ALA A O 1
ATOM 717 N N . ARG A 1 94 ? -6.170 -5.078 -2.382 1.00 95.31 94 ARG A N 1
ATOM 718 C CA . ARG A 1 94 ? -6.748 -6.000 -3.373 1.00 95.31 94 ARG A CA 1
ATOM 719 C C . ARG A 1 94 ? -7.179 -5.281 -4.646 1.00 95.31 94 ARG A C 1
ATOM 721 O O . ARG A 1 94 ? -6.920 -5.774 -5.739 1.00 95.31 94 ARG A O 1
ATOM 728 N N . MET A 1 95 ? -7.804 -4.108 -4.526 1.00 92.62 95 MET A N 1
ATOM 729 C CA . MET A 1 95 ? -8.222 -3.306 -5.679 1.00 92.62 95 MET A CA 1
ATOM 730 C C . MET A 1 95 ? -7.015 -2.833 -6.496 1.00 92.62 95 MET A C 1
ATOM 732 O O . MET A 1 95 ? -7.033 -2.920 -7.723 1.00 92.62 95 MET A O 1
ATOM 736 N N . TYR A 1 96 ? -5.955 -2.379 -5.825 1.0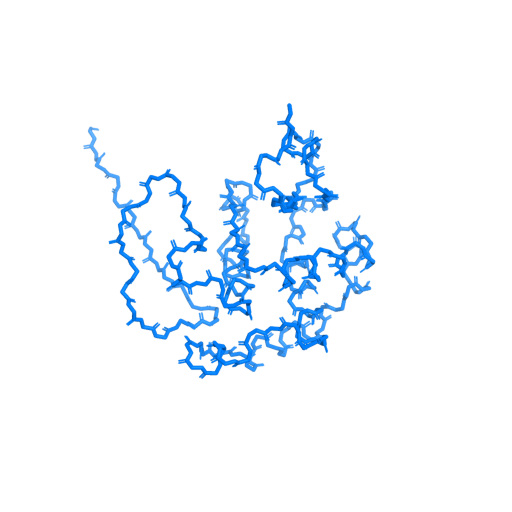0 92.06 96 TYR A N 1
ATOM 737 C CA . TYR A 1 96 ? -4.718 -1.951 -6.471 1.00 92.06 96 TYR A CA 1
ATOM 738 C C . TYR A 1 96 ? -3.993 -3.118 -7.158 1.00 92.06 96 TYR A C 1
ATOM 740 O O . TYR A 1 96 ? -3.620 -3.007 -8.326 1.00 92.06 96 TYR A O 1
ATOM 748 N N . ALA A 1 97 ? -3.829 -4.252 -6.470 1.00 92.25 97 ALA A N 1
ATOM 749 C CA . ALA A 1 97 ? -3.131 -5.418 -7.012 1.00 92.25 97 ALA A CA 1
ATOM 750 C C . ALA A 1 97 ? -3.932 -6.160 -8.097 1.00 92.25 97 ALA A C 1
ATOM 752 O O . ALA A 1 97 ? -3.349 -6.683 -9.043 1.00 92.25 97 ALA A O 1
ATOM 753 N N . GLY A 1 98 ? -5.265 -6.163 -8.009 1.00 87.44 98 GLY A N 1
ATOM 754 C CA . GLY A 1 98 ? -6.148 -6.772 -9.007 1.00 87.44 98 GLY A CA 1
ATOM 755 C C . GLY A 1 98 ? -6.265 -5.979 -10.314 1.00 87.44 98 GLY A C 1
ATOM 756 O O . GLY A 1 98 ? -6.805 -6.484 -11.302 1.00 87.44 98 GLY A O 1
ATOM 757 N N . ALA A 1 99 ? -5.771 -4.739 -10.359 1.00 86.31 99 ALA A N 1
ATOM 758 C CA . ALA A 1 99 ? -5.852 -3.908 -11.550 1.00 86.31 99 ALA A CA 1
ATOM 759 C C . ALA A 1 99 ? -4.908 -4.409 -12.660 1.00 86.31 99 ALA A C 1
ATOM 761 O O . ALA A 1 99 ? -3.702 -4.576 -12.474 1.00 86.31 99 ALA A O 1
ATOM 762 N N . LYS A 1 100 ? -5.435 -4.551 -13.888 1.00 80.25 100 LYS A N 1
ATOM 763 C CA . LYS A 1 100 ? -4.630 -4.865 -15.090 1.00 80.25 100 LYS A CA 1
ATOM 764 C C . LYS A 1 100 ? -3.584 -3.801 -15.420 1.00 80.25 100 LYS A C 1
ATOM 766 O O . LYS A 1 100 ? -2.699 -4.059 -16.230 1.00 80.25 100 LYS A O 1
ATOM 771 N N . SER A 1 101 ? -3.735 -2.596 -14.895 1.00 80.81 101 SER A N 1
ATOM 772 C CA . SER A 1 101 ? -2.821 -1.470 -15.033 1.00 80.81 101 SER A CA 1
ATOM 773 C C . SER A 1 101 ? -3.161 -0.496 -13.918 1.00 80.81 101 SER A C 1
ATOM 775 O O . SER A 1 101 ? -4.318 -0.099 -13.804 1.00 80.81 101 SER A O 1
ATOM 777 N N . ALA A 1 102 ? -2.181 -0.142 -13.095 1.00 84.06 102 ALA A N 1
ATOM 778 C CA . ALA A 1 102 ? -2.348 0.847 -12.045 1.00 84.06 102 ALA A CA 1
ATOM 779 C C . ALA A 1 102 ? -1.212 1.870 -12.110 1.00 84.06 102 ALA A C 1
ATOM 781 O O . ALA A 1 102 ? -0.042 1.532 -12.297 1.00 84.06 102 ALA A O 1
ATOM 782 N N . ALA A 1 103 ? -1.580 3.138 -11.956 1.00 83.94 103 ALA A N 1
ATOM 783 C CA . ALA A 1 103 ? -0.657 4.252 -11.836 1.00 83.94 103 ALA A CA 1
ATOM 784 C C . ALA A 1 103 ? -0.827 4.864 -10.447 1.00 83.94 103 ALA A C 1
ATOM 786 O O . ALA A 1 103 ? -1.950 5.050 -9.983 1.00 83.94 103 ALA A O 1
ATOM 787 N N . ILE A 1 104 ? 0.291 5.164 -9.793 1.00 86.94 104 ILE A N 1
ATOM 788 C CA . ILE A 1 104 ? 0.300 5.922 -8.545 1.00 86.94 104 ILE A CA 1
ATOM 789 C C . ILE A 1 104 ? 0.620 7.365 -8.913 1.00 86.94 104 ILE A C 1
ATOM 791 O O . ILE A 1 104 ? 1.640 7.620 -9.547 1.00 86.94 104 ILE A O 1
ATOM 795 N N . LEU A 1 105 ? -0.246 8.288 -8.508 1.00 84.69 105 LEU A N 1
ATOM 796 C CA . LEU A 1 105 ? -0.022 9.725 -8.617 1.00 84.69 105 LEU A CA 1
ATOM 797 C C . LEU A 1 105 ? 0.140 10.273 -7.202 1.00 84.69 105 LEU A C 1
ATOM 799 O O . LEU A 1 105 ? -0.719 10.037 -6.352 1.00 84.69 105 LEU A O 1
ATOM 803 N N . TRP A 1 106 ? 1.225 10.997 -6.943 1.00 85.25 106 TRP A N 1
ATOM 804 C CA . TRP A 1 106 ? 1.439 11.671 -5.665 1.00 85.25 106 TRP A CA 1
ATOM 805 C C . TRP A 1 106 ? 1.847 13.126 -5.883 1.00 85.25 106 TRP A C 1
ATOM 807 O O . TRP A 1 106 ? 2.441 13.481 -6.897 1.00 85.25 106 TRP A O 1
ATOM 817 N N . GLY A 1 107 ? 1.512 13.977 -4.916 1.00 78.31 107 GLY A N 1
ATOM 818 C CA . GLY A 1 107 ? 1.841 15.400 -4.942 1.00 78.31 107 GLY A CA 1
ATOM 819 C C . GLY A 1 107 ? 2.697 15.831 -3.754 1.00 78.31 107 GLY A C 1
ATOM 820 O O . GLY A 1 107 ? 3.292 15.016 -3.045 1.00 78.31 107 GLY A O 1
ATOM 821 N N . MET A 1 108 ? 2.698 17.141 -3.497 1.00 78.06 108 MET A N 1
ATOM 822 C CA . MET A 1 108 ? 3.457 17.769 -2.404 1.00 78.06 108 MET A CA 1
ATOM 823 C C . MET A 1 108 ? 3.063 17.258 -1.009 1.00 78.06 108 MET A C 1
ATOM 825 O O . MET A 1 108 ? 3.886 17.263 -0.098 1.00 78.06 108 MET A O 1
ATOM 829 N N . GLY A 1 109 ? 1.838 16.741 -0.860 1.00 69.19 109 GLY A N 1
ATOM 830 C CA . GLY A 1 109 ? 1.364 16.090 0.367 1.00 69.19 109 GLY A CA 1
ATOM 831 C C . GLY A 1 109 ? 2.134 14.823 0.755 1.00 69.19 109 GLY A C 1
ATOM 832 O O . GLY A 1 109 ? 1.945 14.321 1.853 1.00 69.19 109 GLY A O 1
ATOM 833 N N . VAL A 1 110 ? 3.020 14.316 -0.107 1.00 75.25 110 VAL A N 1
ATOM 834 C CA . VAL A 1 110 ? 3.962 13.239 0.226 1.00 75.25 110 VAL A CA 1
ATOM 835 C C . VAL A 1 110 ? 5.363 13.794 0.480 1.00 75.25 110 VAL A C 1
ATOM 837 O O . VAL A 1 110 ? 6.006 13.432 1.460 1.00 75.25 110 VAL A O 1
ATOM 840 N N . THR A 1 111 ? 5.849 14.691 -0.377 1.00 74.19 111 THR A N 1
ATOM 841 C CA . THR A 1 111 ? 7.258 15.117 -0.384 1.00 74.19 111 THR A CA 1
ATOM 842 C C . THR A 1 111 ? 7.610 16.173 0.664 1.00 74.19 111 THR A C 1
ATOM 844 O O . THR A 1 111 ? 8.787 16.330 0.971 1.00 74.19 111 THR A O 1
ATOM 847 N N . GLN A 1 112 ? 6.627 16.881 1.228 1.00 79.81 112 GLN A N 1
ATOM 848 C CA . GLN A 1 112 ? 6.853 17.907 2.259 1.00 79.81 112 GLN A CA 1
ATOM 849 C C . GLN A 1 112 ? 6.790 17.375 3.698 1.00 79.81 112 GLN A C 1
ATOM 851 O O . GLN A 1 112 ? 7.003 18.135 4.641 1.00 79.81 112 GLN A O 1
ATOM 856 N N . PHE A 1 113 ? 6.514 16.083 3.889 1.00 75.38 113 PHE A N 1
ATOM 857 C CA . PHE A 1 113 ? 6.643 15.447 5.198 1.00 75.38 113 PHE A CA 1
ATOM 858 C C . PHE A 1 113 ? 8.095 15.055 5.468 1.00 75.38 113 PHE A C 1
ATOM 860 O O . PHE A 1 113 ? 8.839 14.712 4.551 1.00 75.38 113 PHE A O 1
ATOM 867 N N . TYR A 1 114 ? 8.474 15.028 6.748 1.00 77.75 114 TYR A N 1
ATOM 868 C CA . TYR A 1 114 ? 9.803 14.584 7.183 1.00 77.75 114 TYR A CA 1
ATOM 869 C C . TYR A 1 114 ? 10.177 13.202 6.618 1.00 77.75 114 TYR A C 1
ATOM 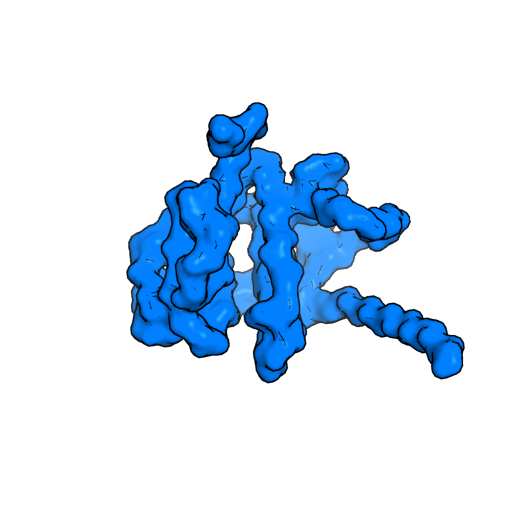871 O O . TYR A 1 114 ? 11.315 12.981 6.225 1.00 77.75 114 TYR A O 1
ATOM 879 N N . GLN A 1 115 ? 9.193 12.305 6.502 1.00 81.06 115 GLN A N 1
ATOM 880 C CA . GLN A 1 115 ? 9.356 10.950 5.964 1.00 81.06 115 GLN A CA 1
ATOM 881 C C . GLN A 1 115 ? 8.998 10.842 4.468 1.00 81.06 115 GLN A C 1
ATOM 883 O O . GLN A 1 115 ? 8.533 9.801 3.988 1.00 81.06 115 GLN A O 1
ATOM 888 N N . GLY A 1 116 ? 9.107 11.941 3.716 1.00 81.06 116 GLY A N 1
ATOM 889 C CA . GLY A 1 116 ? 8.656 12.000 2.326 1.00 81.06 116 GLY A CA 1
ATOM 890 C C . GLY A 1 116 ? 9.443 11.072 1.402 1.00 81.06 116 GLY A C 1
ATOM 891 O O . GLY A 1 116 ? 8.859 10.414 0.541 1.00 81.06 116 GLY A O 1
ATOM 892 N N . VAL A 1 117 ? 10.756 10.942 1.614 1.00 84.50 117 VAL A N 1
ATOM 893 C CA . VAL A 1 117 ? 11.620 10.059 0.811 1.00 84.50 117 VAL A CA 1
ATOM 894 C C . VAL A 1 117 ? 11.237 8.594 1.015 1.00 84.50 117 VAL A C 1
ATOM 896 O O . VAL A 1 117 ? 11.133 7.827 0.057 1.00 84.50 117 VAL A O 1
ATOM 899 N N . GLU A 1 118 ? 10.992 8.201 2.257 1.00 85.75 118 GLU A N 1
ATOM 900 C CA . GLU A 1 118 ? 10.581 6.859 2.658 1.00 85.75 118 GLU A CA 1
ATOM 901 C C . GLU A 1 118 ? 9.190 6.536 2.114 1.00 85.75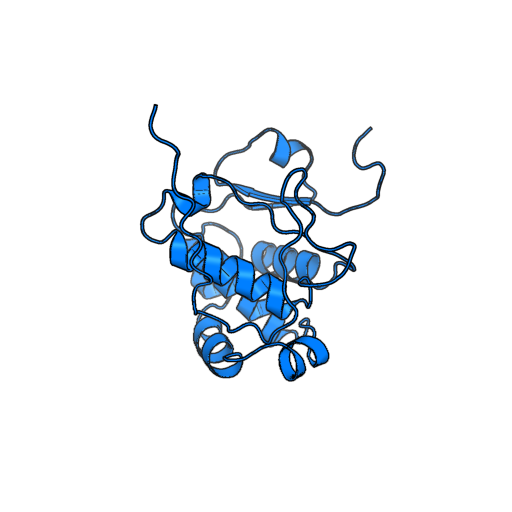 118 GLU A C 1
ATOM 903 O O . GLU A 1 118 ? 8.962 5.435 1.613 1.00 85.75 118 GLU A O 1
ATOM 908 N N . THR A 1 119 ? 8.284 7.514 2.128 1.00 87.62 119 THR A N 1
ATOM 909 C CA . THR A 1 119 ? 6.937 7.367 1.567 1.00 87.62 119 THR A CA 1
ATOM 910 C C . THR A 1 119 ? 6.991 7.151 0.054 1.00 87.62 119 THR A C 1
ATOM 912 O O . THR A 1 119 ? 6.379 6.211 -0.449 1.00 87.62 119 THR A O 1
ATOM 915 N N . VAL A 1 120 ? 7.788 7.937 -0.681 1.00 88.25 120 VAL A N 1
ATOM 916 C CA . VAL A 1 120 ? 7.992 7.736 -2.130 1.00 88.25 120 VAL A CA 1
ATOM 917 C C . VAL A 1 120 ? 8.624 6.372 -2.418 1.00 88.25 120 VAL A C 1
ATOM 919 O O . VAL A 1 120 ? 8.216 5.685 -3.358 1.00 88.25 120 VAL A O 1
ATOM 922 N N . ARG A 1 121 ? 9.582 5.930 -1.595 1.00 86.44 121 ARG A N 1
ATOM 923 C CA . ARG A 1 121 ? 10.157 4.581 -1.713 1.00 86.44 121 ARG A CA 1
ATOM 924 C C . ARG A 1 121 ? 9.092 3.509 -1.511 1.00 86.44 121 ARG A C 1
ATOM 926 O O . ARG A 1 121 ? 9.036 2.595 -2.321 1.00 86.44 121 ARG A O 1
ATOM 933 N N . SER A 1 122 ? 8.237 3.634 -0.498 1.00 88.56 122 SER A N 1
ATOM 934 C CA . SER A 1 122 ? 7.173 2.661 -0.229 1.00 88.56 122 SER A CA 1
ATOM 935 C C . SER A 1 122 ? 6.110 2.637 -1.341 1.00 88.56 122 SER A C 1
ATOM 937 O O . SER A 1 122 ? 5.727 1.563 -1.801 1.00 88.56 122 SER A O 1
ATOM 939 N N . LEU A 1 123 ? 5.734 3.793 -1.903 1.00 90.00 123 LEU A N 1
ATOM 940 C CA . LEU A 1 123 ? 4.874 3.863 -3.097 1.00 90.00 123 LEU A CA 1
ATOM 941 C C . LEU A 1 123 ? 5.503 3.138 -4.294 1.00 90.00 123 LEU A C 1
ATOM 943 O O . LEU A 1 123 ? 4.857 2.329 -4.960 1.00 90.00 123 LEU A O 1
ATOM 947 N N . THR A 1 124 ? 6.787 3.391 -4.549 1.00 88.94 124 THR A N 1
ATOM 948 C CA . THR A 1 124 ? 7.509 2.734 -5.647 1.00 88.94 124 THR A CA 1
ATOM 949 C C . THR A 1 124 ? 7.620 1.224 -5.409 1.00 88.94 124 THR A C 1
ATOM 951 O O . THR A 1 124 ? 7.462 0.444 -6.347 1.00 88.94 124 THR A O 1
ATOM 954 N N . SER A 1 125 ? 7.822 0.795 -4.161 1.00 91.12 125 SER A N 1
ATOM 955 C CA . SER A 1 125 ? 7.824 -0.613 -3.751 1.00 91.12 125 SER A CA 1
ATOM 956 C C . SER A 1 125 ? 6.503 -1.315 -4.086 1.00 91.12 125 SER A C 1
ATOM 958 O O . SER A 1 125 ? 6.530 -2.421 -4.622 1.00 91.12 125 SER A O 1
ATOM 960 N N . LEU A 1 126 ? 5.349 -0.673 -3.861 1.00 90.62 126 LEU A N 1
ATOM 961 C CA . LEU A 1 126 ? 4.040 -1.218 -4.256 1.00 90.62 126 LEU A CA 1
ATOM 962 C C . LEU A 1 126 ? 3.899 -1.345 -5.780 1.00 90.62 126 LEU A C 1
ATOM 964 O O . LEU A 1 126 ? 3.396 -2.357 -6.278 1.00 90.62 126 LEU A O 1
ATOM 968 N N . ALA A 1 127 ? 4.384 -0.356 -6.534 1.00 89.81 127 ALA A N 1
ATOM 969 C CA . ALA A 1 127 ? 4.382 -0.407 -7.995 1.00 89.81 127 ALA A CA 1
ATOM 970 C C . ALA A 1 127 ? 5.301 -1.514 -8.543 1.00 89.81 127 ALA A C 1
ATOM 972 O O . ALA A 1 127 ? 4.950 -2.183 -9.517 1.00 89.81 127 ALA A O 1
ATOM 973 N N . MET A 1 128 ? 6.454 -1.749 -7.907 1.00 89.38 128 MET A N 1
ATOM 974 C CA . MET A 1 128 ? 7.329 -2.885 -8.217 1.00 89.38 128 MET A CA 1
ATOM 975 C C . MET A 1 128 ? 6.641 -4.216 -7.914 1.00 89.38 128 MET A C 1
ATOM 977 O O . MET A 1 128 ? 6.663 -5.119 -8.747 1.00 89.38 128 MET A O 1
ATOM 981 N N . LEU A 1 129 ? 5.975 -4.308 -6.761 1.00 89.06 129 LEU A N 1
ATOM 982 C CA . LEU A 1 129 ? 5.326 -5.525 -6.276 1.00 89.06 129 LEU A CA 1
ATOM 983 C C . LEU A 1 129 ? 4.227 -5.997 -7.238 1.00 89.06 129 LEU A C 1
ATOM 985 O O . LEU A 1 129 ? 4.048 -7.183 -7.483 1.00 89.06 129 LEU A O 1
ATOM 989 N N . THR A 1 130 ? 3.529 -5.052 -7.853 1.00 87.50 130 THR A N 1
ATOM 990 C CA . THR A 1 130 ? 2.416 -5.298 -8.781 1.00 87.50 130 THR A CA 1
ATOM 991 C C . THR A 1 130 ? 2.832 -5.302 -10.259 1.00 87.50 130 THR A C 1
ATOM 993 O O . THR A 1 130 ? 1.981 -5.330 -11.154 1.00 87.50 130 THR A O 1
ATOM 996 N N . GLY A 1 131 ? 4.140 -5.248 -10.548 1.00 85.12 131 GLY A N 1
ATOM 997 C CA . GLY A 1 131 ? 4.663 -5.252 -11.918 1.00 85.12 131 GLY A CA 1
ATOM 998 C C . GLY A 1 131 ? 4.171 -4.068 -12.755 1.00 85.12 131 GLY A C 1
ATOM 999 O O . GLY A 1 131 ? 3.974 -4.198 -13.973 1.00 85.12 131 GLY A O 1
ATOM 1000 N N . ASN A 1 132 ? 3.926 -2.928 -12.095 1.00 81.31 132 ASN A N 1
ATOM 1001 C CA . ASN A 1 132 ? 3.388 -1.712 -12.695 1.00 81.31 132 ASN A CA 1
ATOM 1002 C C . ASN A 1 132 ? 4.450 -0.808 -13.344 1.00 81.31 132 ASN A C 1
ATOM 1004 O O . ASN A 1 132 ? 4.100 0.190 -13.964 1.00 81.31 132 ASN A O 1
ATOM 1008 N N . LEU A 1 133 ? 5.736 -1.158 -13.269 1.00 77.56 133 LEU A N 1
ATOM 1009 C CA . LEU A 1 133 ? 6.821 -0.372 -13.864 1.00 77.56 133 LEU A CA 1
ATOM 1010 C C . LEU A 1 133 ? 7.260 -0.919 -15.232 1.00 77.56 133 LEU A C 1
ATOM 1012 O O . LEU A 1 133 ? 7.312 -2.129 -15.452 1.00 77.56 133 LEU A O 1
ATOM 1016 N N . GLY A 1 134 ? 7.616 -0.017 -16.155 1.00 58.69 134 GLY A N 1
ATOM 1017 C CA . GLY A 1 134 ? 8.274 -0.360 -17.424 1.00 58.69 134 GLY A CA 1
ATOM 1018 C C . GLY A 1 134 ? 7.375 -0.934 -18.529 1.00 58.69 134 GLY A C 1
ATOM 1019 O O . GLY A 1 134 ? 7.897 -1.467 -19.507 1.00 58.69 134 GLY A O 1
ATOM 1020 N N . LYS A 1 135 ? 6.042 -0.834 -18.413 1.00 60.03 135 LYS A N 1
ATOM 1021 C CA . LYS A 1 135 ? 5.085 -1.261 -19.455 1.00 60.03 135 LYS A CA 1
ATOM 1022 C C . LYS A 1 135 ? 4.451 -0.034 -20.143 1.00 60.03 135 LYS A C 1
ATOM 1024 O O . LYS A 1 135 ? 4.073 0.891 -19.426 1.00 60.03 135 LYS A O 1
ATOM 1029 N N . PRO A 1 136 ? 4.244 -0.019 -21.482 1.00 47.16 136 PRO A N 1
ATOM 1030 C CA . PRO A 1 136 ? 3.806 1.165 -22.254 1.00 47.16 136 PRO A CA 1
ATOM 1031 C C . PRO A 1 136 ? 2.463 1.816 -21.869 1.00 47.16 136 PRO A C 1
ATOM 1033 O O . PRO A 1 136 ? 2.065 2.795 -22.490 1.00 47.16 136 PRO A O 1
ATOM 1036 N N . GLN A 1 137 ? 1.745 1.291 -20.875 1.00 47.03 137 GLN A N 1
ATOM 1037 C CA . GLN A 1 137 ? 0.435 1.789 -20.438 1.00 47.03 137 GLN A CA 1
ATOM 1038 C C . GLN A 1 137 ? 0.300 1.915 -18.908 1.00 47.03 137 GLN A C 1
ATOM 1040 O O . GLN A 1 137 ? -0.799 2.168 -18.418 1.00 47.03 137 GLN A O 1
ATOM 1045 N N . ARG A 1 138 ? 1.385 1.733 -18.139 1.00 44.56 138 ARG A N 1
ATOM 1046 C CA . ARG A 1 138 ? 1.377 1.802 -16.669 1.00 44.56 138 ARG A CA 1
ATOM 1047 C C . ARG A 1 138 ? 2.312 2.929 -16.214 1.00 44.56 138 ARG A C 1
ATOM 1049 O O . ARG A 1 138 ? 3.526 2.796 -16.308 1.00 44.56 138 ARG A O 1
ATOM 1056 N N . GLY A 1 139 ? 1.742 4.061 -15.789 1.00 40.09 139 GLY A N 1
ATOM 1057 C CA . GLY A 1 139 ? 2.498 5.177 -15.196 1.00 40.09 139 GLY A CA 1
ATOM 1058 C C . GLY A 1 139 ? 2.953 6.289 -16.149 1.00 40.09 139 GLY A C 1
ATOM 1059 O O . GLY A 1 139 ? 4.050 6.814 -15.983 1.00 40.09 139 GLY A O 1
ATOM 1060 N N . ARG A 1 140 ? 2.140 6.674 -17.144 1.00 27.89 140 ARG A N 1
ATOM 1061 C CA . ARG A 1 140 ? 2.419 7.885 -17.934 1.00 27.89 140 ARG A CA 1
ATOM 1062 C C . ARG A 1 140 ? 1.768 9.096 -17.266 1.00 27.89 140 ARG A C 1
ATOM 1064 O O . ARG A 1 140 ? 0.572 9.319 -17.422 1.00 27.89 140 ARG A O 1
ATOM 1071 N N . GLU A 1 141 ? 2.553 9.864 -16.521 1.00 41.16 141 GLU A N 1
ATOM 1072 C CA . GLU A 1 141 ? 2.165 11.228 -16.165 1.00 41.16 141 GLU A CA 1
ATOM 1073 C C . GLU A 1 141 ? 2.139 12.090 -17.446 1.00 41.16 141 GLU A C 1
ATOM 1075 O O . GLU A 1 141 ? 3.004 11.925 -18.318 1.00 41.16 141 GLU A O 1
ATOM 1080 N N . PRO A 1 142 ? 1.178 13.012 -17.618 1.00 29.52 142 PRO A N 1
ATOM 1081 C CA . PRO A 1 142 ? 1.219 13.963 -18.722 1.00 29.52 142 PRO A CA 1
ATOM 1082 C C . PRO A 1 142 ? 2.362 14.970 -18.493 1.00 29.52 142 PRO A C 1
ATOM 1084 O O . PRO A 1 142 ? 2.217 15.899 -17.706 1.00 29.52 142 PRO A O 1
ATOM 1087 N N . GLY A 1 143 ? 3.502 14.791 -19.174 1.00 35.91 143 GLY A N 1
ATOM 1088 C CA . GLY A 1 143 ? 4.576 15.799 -19.246 1.00 35.91 143 GLY A CA 1
ATOM 1089 C C . GLY A 1 143 ? 6.011 15.321 -18.990 1.00 35.91 143 GLY A C 1
ATOM 1090 O O . GLY A 1 143 ? 6.946 16.081 -19.241 1.00 35.91 143 GLY A O 1
ATOM 1091 N N . SER A 1 144 ? 6.235 14.085 -18.544 1.00 32.81 144 SER A N 1
ATOM 1092 C CA . SER A 1 144 ? 7.587 13.568 -18.273 1.00 32.81 144 SER A CA 1
ATOM 1093 C C . SER A 1 144 ? 8.266 13.011 -19.540 1.00 32.81 144 SER A C 1
ATOM 1095 O O . SER A 1 144 ? 7.686 12.227 -20.295 1.00 32.81 144 SER A O 1
ATOM 1097 N N . ARG A 1 145 ? 9.514 13.443 -19.802 1.00 26.48 145 ARG A N 1
ATOM 1098 C CA . ARG A 1 145 ? 10.356 12.958 -20.918 1.00 26.48 145 ARG A CA 1
ATOM 1099 C C . ARG A 1 145 ? 10.696 11.466 -20.748 1.00 26.48 145 ARG A C 1
ATOM 1101 O O . ARG A 1 145 ? 10.811 10.997 -19.617 1.00 26.48 145 ARG A O 1
ATOM 1108 N N . PRO A 1 146 ? 10.889 10.716 -21.849 1.00 31.64 146 PRO A N 1
ATOM 1109 C CA . PRO A 1 146 ? 11.174 9.292 -21.782 1.00 31.64 146 PRO A CA 1
ATOM 1110 C C . PRO A 1 146 ? 12.623 9.068 -21.343 1.00 31.64 146 PRO A C 1
ATOM 1112 O O . PRO A 1 146 ? 13.536 9.150 -22.155 1.00 31.64 146 PRO A O 1
ATOM 1115 N N . GLU A 1 147 ? 12.841 8.744 -20.073 1.00 36.41 147 GLU A N 1
ATOM 1116 C CA . GLU A 1 147 ? 14.110 8.161 -19.634 1.00 36.41 147 GLU A CA 1
ATOM 1117 C C . GLU A 1 147 ? 13.857 7.113 -18.544 1.00 36.41 147 GLU A C 1
ATOM 1119 O O . GLU A 1 147 ? 14.008 7.356 -17.353 1.00 36.41 147 GLU A O 1
ATOM 1124 N N . GLN A 1 148 ? 13.430 5.920 -18.962 1.00 38.22 148 GLN A N 1
ATOM 1125 C CA . GLN A 1 148 ? 13.443 4.720 -18.122 1.00 38.22 148 GLN A CA 1
ATOM 1126 C C . GLN A 1 148 ? 14.322 3.684 -18.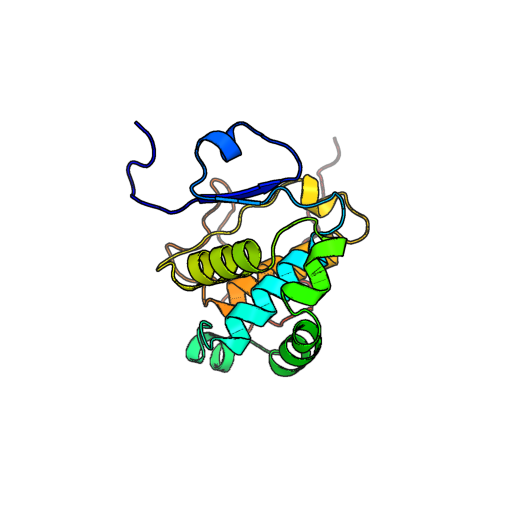824 1.00 38.22 148 GLN A C 1
ATOM 1128 O O . GLN A 1 148 ? 13.860 2.876 -19.630 1.00 38.22 148 GLN A O 1
ATOM 1133 N N . ARG A 1 149 ? 15.634 3.764 -18.578 1.00 31.36 149 ARG A N 1
ATOM 1134 C CA . ARG A 1 149 ? 16.608 2.797 -19.091 1.00 31.36 149 ARG A CA 1
ATOM 1135 C C . ARG A 1 149 ? 16.380 1.457 -18.382 1.00 31.36 149 ARG A C 1
ATOM 1137 O O . ARG A 1 149 ? 16.429 1.381 -17.160 1.00 31.36 149 ARG A O 1
ATOM 1144 N N . SER A 1 150 ? 16.110 0.413 -19.165 1.00 34.78 150 SER A N 1
ATOM 1145 C CA . SER A 1 150 ? 15.872 -0.963 -18.708 1.00 34.78 150 SER A CA 1
ATOM 1146 C C . SER A 1 150 ? 17.030 -1.490 -17.842 1.00 34.78 150 SER A C 1
ATOM 1148 O O . SER A 1 150 ? 18.069 -1.873 -18.374 1.00 34.78 150 SER A O 1
ATOM 1150 N N . GLY A 1 151 ? 16.830 -1.558 -16.522 1.00 32.31 151 GLY A N 1
ATOM 1151 C CA . GLY A 1 151 ? 17.723 -2.178 -15.532 1.00 32.31 151 GLY A CA 1
ATOM 1152 C C . GLY A 1 151 ? 16.923 -2.789 -14.369 1.00 32.31 151 GLY A C 1
ATOM 1153 O O . GLY A 1 151 ? 15.713 -2.580 -14.288 1.00 32.31 151 GLY A 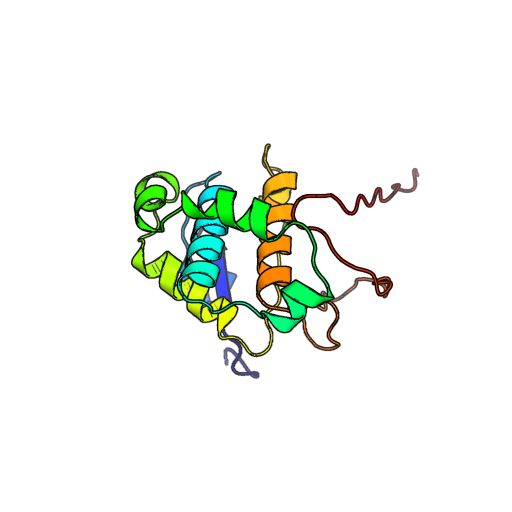O 1
ATOM 1154 N N . ARG A 1 152 ? 17.562 -3.582 -13.494 1.00 33.34 152 ARG A N 1
ATOM 1155 C CA . ARG A 1 152 ? 16.925 -4.089 -12.259 1.00 33.34 152 ARG A CA 1
ATOM 1156 C C . ARG A 1 152 ? 16.663 -2.937 -11.284 1.00 33.34 152 ARG A C 1
ATOM 1158 O O . ARG A 1 152 ? 17.519 -2.070 -11.124 1.00 33.34 152 ARG A O 1
ATOM 1165 N N . VAL A 1 153 ? 15.509 -2.942 -10.621 1.00 44.00 153 VAL A N 1
ATOM 1166 C CA . VAL A 1 153 ? 15.076 -1.879 -9.701 1.00 44.00 153 VAL A CA 1
ATOM 1167 C C . VAL A 1 153 ? 15.056 -2.414 -8.266 1.00 44.00 153 VAL A C 1
ATOM 1169 O O . VAL A 1 153 ? 14.452 -3.446 -7.998 1.00 44.00 153 VAL A O 1
ATOM 1172 N N . ARG A 1 154 ? 15.746 -1.754 -7.329 1.00 38.19 154 ARG A N 1
ATOM 1173 C CA . ARG A 1 154 ? 15.834 -2.219 -5.931 1.00 38.19 154 ARG A CA 1
ATOM 1174 C C . ARG A 1 154 ? 14.720 -1.641 -5.066 1.00 38.19 154 ARG A C 1
ATOM 1176 O O . ARG A 1 154 ? 14.480 -0.434 -5.112 1.00 38.19 154 ARG A O 1
ATOM 1183 N N . TYR A 1 155 ? 14.158 -2.459 -4.181 1.00 37.38 155 TYR A N 1
ATOM 1184 C CA . TYR A 1 155 ? 13.399 -1.966 -3.035 1.00 37.38 155 TYR A CA 1
ATOM 1185 C C . TYR A 1 155 ? 14.323 -1.116 -2.141 1.00 37.38 155 TYR A C 1
ATOM 1187 O O . TYR A 1 155 ? 15.456 -1.494 -1.844 1.00 37.38 155 TYR A O 1
ATOM 1195 N N . GLY A 1 156 ? 13.866 0.071 -1.733 1.00 41.50 156 GLY A N 1
ATOM 1196 C CA . GLY A 1 156 ? 14.521 0.861 -0.681 1.00 41.50 156 GLY A CA 1
ATOM 1197 C C . GLY A 1 156 ? 15.797 1.654 -1.027 1.00 41.50 156 GLY A C 1
ATOM 1198 O O . GLY A 1 156 ? 16.296 2.346 -0.141 1.00 41.50 156 GLY A O 1
ATOM 1199 N N . ARG A 1 157 ? 16.322 1.662 -2.266 1.00 27.33 157 ARG A N 1
ATOM 1200 C CA . ARG A 1 157 ? 17.415 2.588 -2.668 1.00 27.33 157 ARG A CA 1
ATOM 1201 C C . ARG A 1 157 ? 16.966 3.595 -3.727 1.00 27.33 157 ARG A C 1
ATOM 1203 O O . ARG A 1 157 ? 16.321 3.248 -4.705 1.00 27.33 157 ARG A O 1
ATOM 1210 N N . SER A 1 158 ? 17.309 4.863 -3.495 1.00 28.27 158 SER A N 1
ATOM 1211 C CA . SER A 1 158 ? 16.949 6.016 -4.326 1.00 28.27 158 SER A CA 1
ATOM 1212 C C . SER A 1 158 ? 17.435 5.895 -5.771 1.00 28.27 158 SER A C 1
ATOM 1214 O O . SER A 1 158 ? 18.630 5.699 -5.992 1.00 28.27 158 SER A O 1
ATOM 1216 N N . ALA A 1 159 ? 16.560 6.197 -6.730 1.00 27.64 159 ALA A N 1
ATOM 1217 C CA . ALA A 1 159 ? 16.972 6.982 -7.887 1.00 27.64 159 ALA A CA 1
ATOM 1218 C C . ALA A 1 159 ? 16.959 8.449 -7.439 1.00 27.64 159 ALA A C 1
ATOM 1220 O O . ALA A 1 159 ? 15.902 9.053 -7.273 1.00 27.64 159 ALA A O 1
ATOM 1221 N N . GLY A 1 160 ? 18.135 8.992 -7.126 1.00 25.08 160 GLY A N 1
ATOM 1222 C CA . GLY A 1 160 ? 18.279 10.430 -6.961 1.00 25.08 160 GLY A CA 1
ATOM 1223 C C . GLY A 1 160 ? 18.156 11.082 -8.331 1.00 25.08 160 GLY A C 1
ATOM 1224 O O . GLY A 1 160 ? 18.929 10.754 -9.225 1.00 25.08 160 GLY A O 1
ATOM 1225 N N . TYR A 1 161 ? 17.223 12.015 -8.485 1.00 22.72 161 TYR A N 1
ATOM 1226 C CA . TYR A 1 161 ? 17.311 13.022 -9.534 1.00 22.72 161 TYR A CA 1
ATOM 1227 C C . TYR A 1 161 ? 17.287 14.397 -8.874 1.00 22.72 161 TYR A C 1
ATOM 1229 O O . TYR A 1 161 ? 16.245 14.910 -8.478 1.00 22.72 161 TYR A O 1
ATOM 1237 N N . LEU A 1 162 ? 18.485 14.976 -8.740 1.00 23.80 162 LEU A N 1
ATOM 1238 C CA . LEU A 1 162 ? 18.659 16.421 -8.683 1.00 23.80 162 LEU A CA 1
ATOM 1239 C C . LEU A 1 162 ? 18.209 16.983 -10.036 1.00 23.80 162 LEU A C 1
ATOM 1241 O O . LEU A 1 162 ? 18.872 16.744 -11.045 1.00 23.80 162 LEU A O 1
ATOM 1245 N N . SER A 1 163 ? 17.150 17.785 -10.068 1.00 24.31 163 SER A N 1
ATOM 1246 C CA . SER A 1 163 ? 16.974 18.755 -11.148 1.00 24.31 163 SER A CA 1
ATOM 1247 C C . SER A 1 163 ? 17.505 20.103 -10.670 1.00 24.31 163 SER A C 1
ATOM 1249 O O . SER A 1 163 ? 16.879 20.774 -9.851 1.00 24.31 163 SER A O 1
ATOM 1251 N N . ARG A 1 164 ? 18.687 20.480 -11.176 1.00 23.31 164 ARG A N 1
ATOM 1252 C CA . ARG A 1 164 ? 19.195 21.858 -11.143 1.00 23.31 164 ARG A CA 1
ATOM 1253 C C . ARG A 1 164 ? 18.098 22.803 -11.643 1.00 23.31 164 ARG A C 1
ATOM 1255 O O . ARG A 1 164 ? 17.604 22.623 -12.754 1.00 23.31 164 ARG A O 1
ATOM 1262 N N . LEU A 1 165 ? 17.758 23.814 -10.850 1.00 24.36 165 LEU A N 1
ATOM 1263 C CA . LEU A 1 165 ? 16.995 24.964 -11.329 1.00 24.36 165 LEU A CA 1
ATOM 1264 C C . LEU A 1 165 ? 17.958 25.905 -12.071 1.00 24.36 165 LEU A C 1
ATOM 1266 O O . LEU A 1 165 ? 19.040 26.178 -11.543 1.00 24.36 165 LEU A O 1
ATOM 1270 N N . PRO A 1 166 ? 17.621 26.404 -13.273 1.00 25.34 166 PRO A N 1
ATOM 1271 C CA . PRO A 1 166 ? 18.346 27.524 -13.844 1.00 25.34 166 PRO A CA 1
ATOM 1272 C C . PRO A 1 166 ? 18.069 28.773 -13.004 1.00 25.34 166 PRO A C 1
ATOM 1274 O O . PRO A 1 166 ? 16.920 29.158 -12.790 1.00 25.34 166 PRO A O 1
ATOM 1277 N N . VAL A 1 167 ? 19.154 29.378 -12.531 1.00 33.62 167 VAL A N 1
ATOM 1278 C CA . VAL A 1 167 ? 19.184 30.734 -11.986 1.00 33.62 167 VAL A CA 1
ATOM 1279 C C . VAL A 1 167 ? 18.817 31.698 -13.117 1.00 33.62 167 VAL A C 1
ATOM 1281 O O . VAL A 1 167 ? 19.362 31.592 -14.219 1.00 33.62 167 VAL A O 1
ATOM 1284 N N . ARG A 1 168 ? 17.891 32.615 -12.843 1.00 32.56 168 ARG A N 1
ATOM 1285 C CA . ARG A 1 168 ? 17.852 33.926 -13.489 1.00 32.56 168 ARG A CA 1
ATOM 1286 C C . ARG A 1 168 ? 18.305 34.952 -12.472 1.00 32.56 168 ARG A C 1
ATOM 1288 O O . ARG A 1 168 ? 17.911 34.784 -11.297 1.00 32.56 168 ARG A O 1
#

InterPro domains:
  IPR006656 Molybdopterin oxidoreductase [PF00384] (6-139)

Secondary structure (DSSP, 8-state):
---TT----EEE-SS--HHHHT-SEEE-PPTT-HHHHHHHHHHHHHHTT-S-HHHHHHHEE-HHHHHHHHHT--TTTTHHHH-S-HHHHHHHHHHHHT-SS------HHHHTSTTHHHHHHHHHHHHHHTT-SSSTTS---TT---------EETT-------PPPP-

pLDDT: mean 76.94, std 24.13, range [22.72, 97.75]

Organism: NCBI:txid59203

Radius of gyration: 16.13 Å; chains: 1; bounding box: 40×48×38 Å